Protein AF-A0A399GE97-F1 (afdb_monomer)

Mean predicted aligned error: 4.36 Å

Solvent-accessible surface area (backbone atoms only — not comparable to full-atom values): 5967 Å² total; per-residue (Å²): 60,43,42,49,74,44,80,45,81,49,95,59,79,61,83,56,35,30,64,29,96,84,77,48,43,12,28,33,28,38,37,25,30,41,60,71,61,101,82,47,89,48,45,80,52,30,73,41,85,40,33,19,69,57,65,75,50,47,40,69,56,57,50,52,38,49,52,49,29,39,67,69,45,59,78,80,48,55,36,75,89,71,54,60,79,45,55,61,78,39,59,66,37,66,70,37,49,54,61,68,67,46,84,91,95

Secondary structure (DSSP, 8-state):
-EEEE--EE-SS--TT-EE-TTS-EEE-PEEEEE--STT---EEEEEE--BTTS-TT-HHHHHHHHHHHHHHS-GGGSSTTS---EE-GGG--HHHHHHHH-TT-

Foldseek 3Di:
DEKFWDFDADPDPPDQWQQAPVRGIGWTKIWDWDADDDPGPTDTQDIHTGHRHDQLQPLVRVVVRLVSNLVSDDPVCSDDDNDDYDYPCSPVDPSNVVVVVDPPD

Radius of gyration: 14.65 Å; Cα contacts (8 Å, |Δi|>4): 180; chains: 1; bounding box: 38×27×39 Å

Sequence (105 aa):
MDIDGVLVLAHSEQQDATATWKKTFGHHPSMAFVDHSSGGSGEPVAALLRPANAGSNTAADHITTTQLALSQLAKTYRRGRQTLIRTDSGGGTHEFVDWLAKRGR

Nearest PDB structures (foldseek):
  6p7b-assembly1_D  TM=3.242E-01  e=8.854E-01  Fowlpox virus
  5e6r-assembly1_A  TM=5.137E-01  e=3.577E+00  Homo sapiens
  8gty-assembly1_A  TM=3.441E-01  e=1.670E+00  Zymomonas mobilis subsp. mobilis ZM4 = ATCC 31821
  6q0r-assembly1_C  TM=3.429E-01  e=1.296E+00  Homo sapiens

Structure (mmCIF, N/CA/C/O backbone):
data_AF-A0A399GE97-F1
#
_entry.id   AF-A0A399GE97-F1
#
loop_
_atom_site.group_PDB
_atom_site.id
_atom_site.type_symbol
_atom_site.label_atom_id
_atom_site.label_alt_id
_atom_site.label_comp_id
_atom_site.label_asym_id
_atom_site.label_entity_id
_atom_site.label_seq_id
_atom_site.pdbx_PDB_ins_code
_atom_site.Cartn_x
_atom_site.Cartn_y
_atom_site.Cartn_z
_atom_site.occupancy
_atom_site.B_iso_or_equiv
_atom_site.auth_seq_id
_atom_site.auth_comp_id
_atom_site.auth_asym_id
_atom_site.auth_atom_id
_atom_site.pdbx_PDB_model_num
ATOM 1 N N . MET A 1 1 ? -3.657 7.530 7.343 1.00 92.12 1 MET A N 1
ATOM 2 C CA . MET A 1 1 ? -2.750 6.598 6.661 1.00 92.12 1 MET A CA 1
ATOM 3 C C . MET A 1 1 ? -2.895 6.835 5.182 1.00 92.12 1 MET A C 1
ATOM 5 O O . MET A 1 1 ? -4.009 6.743 4.682 1.00 92.12 1 MET A O 1
ATOM 9 N N . ASP A 1 2 ? -1.791 7.150 4.531 1.00 94.1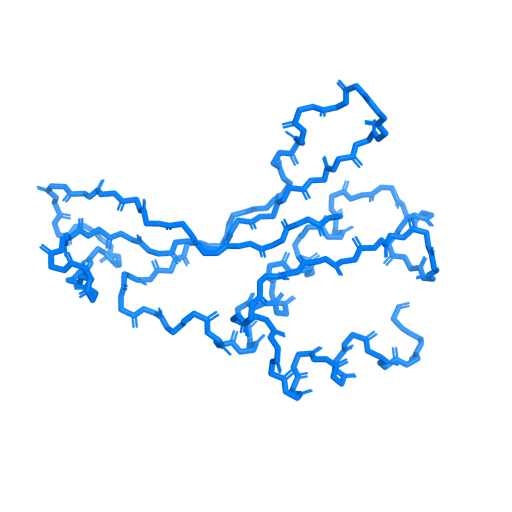2 2 ASP A N 1
ATOM 10 C CA . ASP A 1 2 ? -1.719 7.447 3.109 1.00 94.12 2 ASP A CA 1
ATOM 11 C C . ASP A 1 2 ? -0.987 6.319 2.416 1.00 94.12 2 ASP A C 1
ATOM 13 O O . ASP A 1 2 ? 0.100 5.944 2.855 1.00 94.12 2 ASP A O 1
ATOM 17 N N . ILE A 1 3 ? -1.605 5.761 1.380 1.00 95.75 3 ILE A N 1
ATOM 18 C CA . ILE A 1 3 ? -1.025 4.694 0.574 1.00 95.75 3 ILE A CA 1
ATOM 19 C C . ILE A 1 3 ? -0.886 5.203 -0.852 1.00 95.75 3 ILE A C 1
ATOM 21 O O . ILE A 1 3 ? -1.874 5.623 -1.455 1.00 95.75 3 ILE A O 1
ATOM 25 N N . ASP A 1 4 ? 0.335 5.153 -1.378 1.00 94.44 4 ASP A N 1
ATOM 26 C CA . ASP A 1 4 ? 0.624 5.598 -2.738 1.00 94.44 4 ASP A CA 1
ATOM 27 C C . ASP A 1 4 ? 1.745 4.780 -3.392 1.00 94.44 4 ASP A C 1
ATOM 29 O O . ASP A 1 4 ? 2.619 4.220 -2.722 1.00 94.44 4 ASP A O 1
ATOM 33 N N . GLY A 1 5 ? 1.697 4.689 -4.719 1.00 93.62 5 GLY A N 1
ATOM 34 C CA . GLY A 1 5 ? 2.741 4.087 -5.535 1.00 93.62 5 GLY A CA 1
ATOM 35 C C . GLY A 1 5 ? 3.839 5.100 -5.850 1.00 93.62 5 GLY A C 1
ATOM 36 O O . GLY A 1 5 ? 3.578 6.153 -6.422 1.00 93.62 5 GLY A O 1
ATOM 37 N N . VAL A 1 6 ? 5.092 4.771 -5.539 1.00 92.75 6 VAL A N 1
ATOM 38 C CA . VAL A 1 6 ? 6.240 5.652 -5.807 1.00 92.75 6 VAL A CA 1
ATOM 39 C C . VAL A 1 6 ? 7.181 4.973 -6.790 1.00 92.75 6 VAL A C 1
ATOM 41 O O . VAL A 1 6 ? 7.471 3.792 -6.646 1.00 92.75 6 VAL A O 1
ATOM 44 N N . LEU A 1 7 ? 7.677 5.701 -7.795 1.00 94.19 7 LEU A N 1
ATOM 45 C CA . LEU A 1 7 ? 8.739 5.185 -8.660 1.00 94.19 7 LEU A CA 1
ATOM 46 C C . LEU A 1 7 ? 10.099 5.362 -7.989 1.00 94.19 7 LEU A C 1
ATOM 48 O O . LEU A 1 7 ? 10.485 6.480 -7.651 1.00 94.19 7 LEU A O 1
ATOM 52 N N . VAL A 1 8 ? 10.843 4.266 -7.867 1.00 94.81 8 VAL A N 1
ATOM 53 C CA . VAL A 1 8 ? 12.227 4.260 -7.382 1.00 94.81 8 VAL A CA 1
ATOM 54 C C . VAL A 1 8 ? 13.120 3.843 -8.537 1.00 94.81 8 VAL A C 1
ATOM 56 O O . VAL A 1 8 ? 12.992 2.730 -9.040 1.00 94.81 8 VAL A O 1
ATOM 59 N N . LEU A 1 9 ? 13.991 4.745 -8.991 1.00 95.81 9 LEU A N 1
ATOM 60 C CA . LEU A 1 9 ? 14.870 4.478 -10.127 1.00 95.81 9 LEU A CA 1
ATOM 61 C C . LEU A 1 9 ? 16.002 3.533 -9.728 1.00 95.81 9 LEU A C 1
ATOM 63 O O . LEU A 1 9 ? 16.602 3.689 -8.666 1.00 95.81 9 LEU A O 1
ATOM 67 N N . ALA A 1 10 ? 16.309 2.587 -10.610 1.00 94.25 10 ALA A N 1
ATOM 68 C CA . ALA A 1 10 ? 17.441 1.686 -10.467 1.00 94.25 10 ALA A CA 1
ATOM 69 C C . ALA A 1 10 ? 18.294 1.707 -11.738 1.00 94.25 10 ALA A C 1
ATOM 71 O O . ALA A 1 10 ? 17.802 1.956 -12.838 1.00 94.25 10 ALA A O 1
ATOM 72 N N . HIS A 1 11 ? 19.582 1.411 -11.576 1.00 92.31 11 HIS A N 1
ATOM 73 C CA . HIS A 1 11 ? 20.554 1.317 -12.671 1.00 92.31 11 HIS A CA 1
ATOM 74 C C . HIS A 1 11 ? 21.090 -0.114 -12.853 1.00 92.31 11 HIS A C 1
ATOM 76 O O . HIS A 1 11 ? 22.148 -0.310 -13.440 1.00 92.31 11 HIS A O 1
ATOM 82 N N . SER A 1 12 ? 20.379 -1.108 -12.316 1.00 90.31 12 SER A N 1
ATOM 83 C CA . SER A 1 12 ? 20.722 -2.530 -12.383 1.00 90.31 12 SER A CA 1
ATOM 84 C C . SER A 1 12 ? 19.448 -3.352 -12.548 1.00 90.31 12 SER A C 1
ATOM 86 O O . SER A 1 12 ? 18.433 -3.020 -11.939 1.00 90.31 12 SER A O 1
ATOM 88 N N . GLU A 1 13 ? 19.512 -4.434 -13.321 1.00 85.81 13 GLU A N 1
ATOM 89 C CA . GLU A 1 13 ? 18.408 -5.380 -13.565 1.00 85.81 13 GLU A CA 1
ATOM 90 C C . GLU A 1 13 ? 18.195 -6.361 -12.396 1.00 85.81 13 GLU A C 1
ATOM 92 O O . GLU A 1 13 ? 17.768 -7.499 -12.575 1.00 85.81 13 GLU A O 1
ATOM 97 N N . GLN A 1 14 ? 18.550 -5.954 -11.178 1.00 85.00 14 GLN A N 1
ATOM 98 C CA . GLN A 1 14 ? 18.458 -6.823 -10.015 1.00 85.00 14 GLN A CA 1
ATOM 99 C C . GLN A 1 14 ? 17.009 -6.899 -9.504 1.00 85.00 14 GLN A C 1
ATOM 101 O O . GLN A 1 14 ? 16.301 -5.893 -9.423 1.00 85.00 14 GLN A O 1
ATOM 106 N N . GLN A 1 15 ? 16.586 -8.112 -9.133 1.00 87.62 15 GLN A N 1
ATOM 107 C CA . GLN A 1 15 ? 15.232 -8.412 -8.656 1.00 87.62 15 GLN A CA 1
ATOM 108 C C . GLN A 1 15 ? 14.145 -7.939 -9.646 1.00 87.62 15 GLN A C 1
ATOM 110 O O . GLN A 1 15 ? 14.224 -8.221 -10.835 1.00 87.62 15 GLN A O 1
ATOM 115 N N . ASP A 1 16 ? 13.120 -7.243 -9.152 1.00 86.81 16 ASP A N 1
ATOM 116 C CA . ASP A 1 16 ? 11.929 -6.828 -9.897 1.00 86.81 16 ASP A CA 1
ATOM 117 C C . ASP A 1 16 ? 12.112 -5.498 -10.653 1.00 86.81 16 ASP A C 1
ATOM 119 O O . ASP A 1 16 ? 11.135 -4.829 -11.011 1.00 86.81 16 ASP A O 1
ATOM 123 N N . ALA A 1 17 ? 13.355 -5.058 -10.866 1.00 93.88 17 ALA A N 1
ATOM 124 C CA . ALA A 1 17 ? 13.616 -3.821 -11.585 1.00 93.88 17 ALA A CA 1
ATOM 125 C C . ALA A 1 17 ? 13.198 -3.982 -13.055 1.00 93.88 17 ALA A C 1
ATOM 127 O O . ALA A 1 17 ? 13.685 -4.859 -13.763 1.00 93.88 17 ALA A O 1
ATOM 128 N N . THR A 1 18 ? 12.256 -3.162 -13.518 1.00 95.12 18 THR A N 1
ATOM 129 C CA . THR A 1 18 ? 11.681 -3.263 -14.869 1.00 95.12 18 THR A CA 1
ATOM 130 C C . THR A 1 18 ? 11.470 -1.880 -15.488 1.00 95.12 18 THR A C 1
ATOM 132 O O . THR A 1 18 ? 11.634 -0.844 -14.838 1.00 95.12 18 THR A O 1
ATOM 135 N N . ALA A 1 19 ? 11.132 -1.840 -16.779 1.00 93.62 19 ALA A N 1
ATOM 136 C CA . ALA A 1 19 ? 10.768 -0.597 -17.451 1.00 93.62 19 ALA A CA 1
ATOM 137 C C . ALA A 1 19 ? 9.449 -0.032 -16.892 1.00 93.62 19 ALA A C 1
ATOM 139 O O . ALA A 1 19 ? 8.487 -0.766 -16.663 1.00 93.62 19 ALA A O 1
ATOM 140 N N . THR A 1 20 ? 9.392 1.286 -16.705 1.00 91.25 20 THR A N 1
ATOM 141 C CA . THR A 1 20 ? 8.209 2.007 -16.222 1.00 91.25 20 THR A CA 1
ATOM 142 C C . THR A 1 20 ? 7.428 2.624 -17.382 1.00 91.25 20 THR A C 1
ATOM 144 O O . THR A 1 20 ? 7.973 2.940 -18.444 1.00 91.25 20 THR A O 1
ATOM 147 N N . TRP A 1 21 ? 6.151 2.928 -17.145 1.00 85.06 21 TRP A N 1
ATOM 148 C CA . TRP A 1 21 ? 5.335 3.699 -18.090 1.00 85.06 21 TRP A CA 1
ATOM 149 C C . TRP A 1 21 ? 5.869 5.125 -18.332 1.00 85.06 21 TRP A C 1
ATOM 151 O O . TRP A 1 21 ? 5.624 5.707 -19.389 1.00 85.06 21 TRP A O 1
ATOM 161 N N . LYS A 1 22 ? 6.643 5.682 -17.386 1.00 89.88 22 LYS A N 1
ATOM 162 C CA . LYS A 1 22 ? 7.299 6.995 -17.511 1.00 89.88 22 LYS A CA 1
ATOM 163 C C . LYS A 1 22 ? 8.611 6.942 -18.302 1.00 89.88 22 LYS A C 1
ATOM 165 O O . LYS A 1 22 ? 9.359 7.915 -18.283 1.00 89.88 22 LYS A O 1
ATOM 170 N N . LYS A 1 23 ? 8.891 5.841 -19.011 1.00 92.62 23 LYS A N 1
ATOM 171 C CA . LYS A 1 23 ? 10.127 5.632 -19.789 1.00 92.62 23 LYS A CA 1
ATOM 172 C C . LYS A 1 23 ? 11.391 5.707 -18.924 1.00 92.62 23 LYS A C 1
ATOM 174 O O . LYS A 1 23 ? 12.429 6.193 -19.363 1.00 92.62 23 LYS A O 1
ATOM 179 N N . THR A 1 24 ? 11.289 5.229 -17.690 1.00 94.06 24 THR A N 1
ATOM 180 C CA . THR A 1 24 ? 12.423 5.038 -16.777 1.00 94.06 24 THR A CA 1
ATOM 181 C C . THR A 1 24 ? 12.563 3.556 -16.421 1.00 94.06 24 THR A C 1
ATOM 183 O O . THR A 1 24 ? 11.798 2.730 -16.917 1.00 94.06 24 THR A O 1
ATOM 186 N N . PHE A 1 25 ? 13.537 3.200 -15.584 1.00 95.44 25 PHE A N 1
ATOM 187 C CA . PHE A 1 25 ? 13.773 1.824 -15.143 1.00 95.44 25 PHE A CA 1
ATOM 188 C C . PHE A 1 25 ? 13.909 1.771 -13.618 1.00 95.44 25 PHE A C 1
ATOM 190 O O . PHE A 1 25 ? 14.528 2.659 -13.026 1.00 95.44 25 PHE A O 1
ATOM 197 N N . GLY A 1 26 ? 13.311 0.766 -12.979 1.00 96.38 26 GLY A N 1
ATOM 198 C CA . GLY A 1 26 ? 13.395 0.588 -11.530 1.00 96.38 26 GLY A CA 1
ATOM 199 C C . GLY A 1 26 ? 12.204 -0.154 -10.939 1.00 96.38 26 GLY A C 1
ATOM 200 O O . GLY A 1 26 ? 11.765 -1.157 -11.489 1.00 96.38 26 GLY A O 1
ATOM 201 N N . HIS A 1 27 ? 11.672 0.339 -9.825 1.00 95.38 27 HIS A N 1
ATOM 202 C CA . HIS A 1 27 ? 10.579 -0.288 -9.080 1.00 95.38 27 HIS A CA 1
ATOM 203 C C . HIS A 1 27 ? 9.392 0.659 -8.914 1.00 95.38 27 HIS A C 1
ATOM 205 O O . HIS A 1 27 ? 9.530 1.879 -9.035 1.00 95.38 27 HIS A O 1
ATOM 211 N N . HIS A 1 28 ? 8.232 0.091 -8.585 1.00 94.88 28 HIS A N 1
ATOM 212 C CA . HIS A 1 28 ? 7.017 0.841 -8.265 1.00 94.88 28 HIS A CA 1
ATOM 213 C C . HIS A 1 28 ? 6.444 0.413 -6.899 1.00 94.88 28 HIS A C 1
ATOM 215 O O . HIS A 1 28 ? 5.307 -0.073 -6.827 1.00 94.88 28 HIS A O 1
ATOM 221 N N . PRO A 1 29 ? 7.212 0.523 -5.794 1.00 95.69 29 PRO A N 1
ATOM 222 C CA . PRO A 1 29 ? 6.727 0.138 -4.474 1.00 95.69 29 PRO A CA 1
ATOM 223 C C . PRO A 1 29 ? 5.438 0.868 -4.085 1.00 95.69 29 PRO A C 1
ATOM 225 O O . PRO A 1 29 ? 5.232 2.030 -4.435 1.00 95.69 29 PRO A O 1
ATOM 228 N N . SER A 1 30 ? 4.577 0.172 -3.345 1.00 96.50 30 SER A N 1
ATOM 229 C CA . SER A 1 30 ? 3.433 0.776 -2.659 1.00 96.50 30 SER A CA 1
ATOM 230 C C . SER A 1 30 ? 3.863 1.125 -1.237 1.00 96.50 30 SER A C 1
ATOM 232 O O . SER A 1 30 ? 4.239 0.246 -0.459 1.00 96.50 30 SER A O 1
ATOM 234 N N . MET A 1 31 ? 3.862 2.414 -0.922 1.00 96.81 31 MET A N 1
ATOM 235 C CA . MET A 1 31 ? 4.316 2.960 0.352 1.00 96.81 31 MET A CA 1
ATOM 236 C C . MET A 1 31 ? 3.115 3.322 1.216 1.00 96.81 31 MET A C 1
ATOM 238 O O . MET A 1 31 ? 2.135 3.849 0.698 1.00 96.81 31 MET A O 1
ATOM 242 N N . ALA A 1 32 ? 3.209 3.082 2.524 1.00 96.88 32 ALA A N 1
ATOM 243 C CA . ALA A 1 32 ? 2.221 3.530 3.495 1.00 96.88 32 ALA A CA 1
ATOM 244 C C . ALA A 1 32 ? 2.849 4.451 4.538 1.00 96.88 32 ALA A C 1
ATOM 246 O O . ALA A 1 32 ? 3.807 4.072 5.217 1.00 96.88 32 ALA A O 1
ATOM 247 N N . PHE A 1 33 ? 2.243 5.620 4.713 1.00 94.19 33 PHE A N 1
ATOM 248 C CA . PHE A 1 33 ? 2.633 6.607 5.709 1.00 94.19 33 PHE A CA 1
ATOM 249 C C . PHE A 1 33 ? 1.497 6.843 6.698 1.00 94.19 33 PHE A C 1
ATOM 251 O O . PHE A 1 33 ? 0.320 6.881 6.330 1.00 94.19 33 PHE A O 1
ATOM 258 N N . VAL A 1 34 ? 1.825 7.006 7.971 1.00 92.31 34 VAL A N 1
ATOM 259 C CA . VAL A 1 34 ? 0.870 7.371 9.017 1.00 92.31 34 VAL A CA 1
ATOM 260 C C . VAL A 1 34 ? 1.234 8.748 9.523 1.00 92.31 34 VAL A C 1
ATOM 262 O O . VAL A 1 34 ? 2.346 8.980 9.978 1.00 92.31 34 VAL A O 1
ATOM 265 N N . ASP A 1 35 ? 0.283 9.666 9.437 1.00 86.50 35 ASP A N 1
ATOM 266 C CA . ASP A 1 35 ? 0.423 10.975 10.048 1.00 86.50 35 ASP A CA 1
ATOM 267 C C . ASP A 1 35 ? -0.242 10.985 11.429 1.00 86.50 35 ASP A C 1
ATOM 269 O O . ASP A 1 35 ? -1.388 10.548 11.596 1.00 86.50 35 ASP A O 1
ATOM 273 N N . HIS A 1 36 ? 0.493 11.486 12.415 1.00 71.00 36 HIS A N 1
ATOM 274 C CA . HIS A 1 36 ? 0.042 11.677 13.782 1.00 71.00 36 HIS A CA 1
ATOM 275 C C . HIS A 1 36 ? -0.177 13.176 14.025 1.00 71.00 36 HIS A C 1
ATOM 277 O O . HIS A 1 36 ? 0.618 13.831 14.694 1.00 71.00 36 HIS A O 1
ATOM 283 N N . SER A 1 37 ? -1.313 13.701 13.548 1.00 67.75 37 SER A N 1
ATOM 284 C CA . SER A 1 37 ? -1.813 15.067 13.806 1.00 67.75 37 SER A CA 1
ATOM 285 C C . SER A 1 37 ? -0.971 16.220 13.224 1.00 67.75 37 SER A C 1
ATOM 287 O O . SER A 1 37 ? 0.007 16.008 12.525 1.00 67.75 37 SER A O 1
ATOM 289 N N . SER A 1 38 ? -1.377 17.467 13.500 1.00 66.62 38 SER A N 1
ATOM 290 C CA . SER A 1 38 ? -1.022 18.708 12.783 1.00 66.62 38 SER A CA 1
ATOM 291 C C . SER A 1 38 ? 0.463 19.1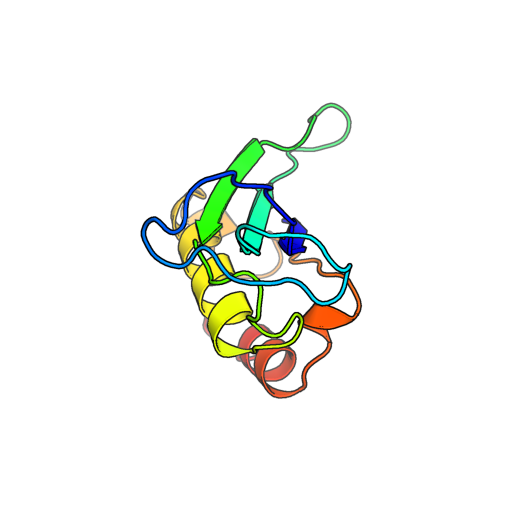02 12.718 1.00 66.62 38 SER A C 1
ATOM 293 O O . SER A 1 38 ? 0.772 20.163 12.183 1.00 66.62 38 SER A O 1
ATOM 295 N N . GLY A 1 39 ? 1.373 18.304 13.276 1.00 67.69 39 GLY A N 1
ATOM 296 C CA . GLY A 1 39 ? 2.820 18.529 13.226 1.00 67.69 39 GLY A CA 1
ATOM 297 C C . GLY A 1 39 ? 3.629 17.323 12.745 1.00 67.69 39 GLY A C 1
ATOM 298 O O . GLY A 1 39 ? 4.855 17.393 12.754 1.00 67.69 39 GLY A O 1
ATOM 299 N N . GLY A 1 40 ? 2.979 16.219 12.365 1.00 63.03 40 GLY A N 1
ATOM 300 C CA . GLY A 1 40 ? 3.661 15.048 11.835 1.00 63.03 40 GLY A CA 1
ATOM 301 C C . GLY A 1 40 ? 4.084 15.252 10.381 1.00 63.03 40 GLY A C 1
ATOM 302 O O . GLY A 1 40 ? 3.357 15.811 9.565 1.00 63.03 40 GLY A O 1
ATOM 303 N N . SER A 1 41 ? 5.285 14.791 10.039 1.00 68.94 41 SER A N 1
ATOM 304 C CA . SER A 1 41 ? 5.798 14.764 8.661 1.00 68.94 41 SER A CA 1
ATOM 305 C C . SER A 1 41 ? 5.441 13.467 7.916 1.00 68.94 41 SER A C 1
ATOM 307 O O . SER A 1 41 ? 6.005 13.200 6.858 1.00 68.94 41 SER A O 1
ATOM 309 N N . GLY A 1 42 ? 4.532 12.658 8.477 1.00 83.81 42 GLY A N 1
ATOM 310 C CA . GLY A 1 42 ? 4.249 11.288 8.046 1.00 83.81 42 GLY A CA 1
ATOM 311 C C . GLY A 1 42 ? 5.362 10.305 8.435 1.00 83.81 42 GLY A C 1
ATOM 312 O O . GLY A 1 42 ? 6.519 10.467 8.055 1.00 83.81 42 GLY A O 1
ATOM 313 N N . GLU A 1 43 ? 5.020 9.259 9.182 1.00 91.25 43 GLU A N 1
ATOM 314 C CA . GLU A 1 43 ? 5.916 8.145 9.505 1.00 91.25 43 GLU A CA 1
ATOM 315 C C . GLU A 1 43 ? 5.723 7.007 8.488 1.00 91.25 43 GLU A C 1
ATOM 317 O O . GLU A 1 43 ? 4.589 6.550 8.308 1.00 91.25 43 GLU A O 1
ATOM 322 N N . PRO A 1 44 ? 6.779 6.525 7.805 1.00 93.44 44 PRO A N 1
ATOM 323 C CA . PRO A 1 44 ? 6.674 5.353 6.944 1.00 93.44 44 PRO A CA 1
ATOM 324 C C . PRO A 1 44 ? 6.464 4.095 7.792 1.00 93.44 44 PRO A C 1
ATOM 326 O O . PRO A 1 44 ? 7.310 3.739 8.607 1.00 93.44 44 PRO A O 1
ATOM 329 N N . VAL A 1 45 ? 5.357 3.389 7.566 1.00 95.62 45 VAL A N 1
ATOM 330 C CA . VAL A 1 45 ? 4.993 2.183 8.334 1.00 95.62 45 VAL A CA 1
ATOM 331 C C . VAL A 1 45 ? 4.955 0.912 7.486 1.00 95.62 45 VAL A C 1
ATOM 333 O O . V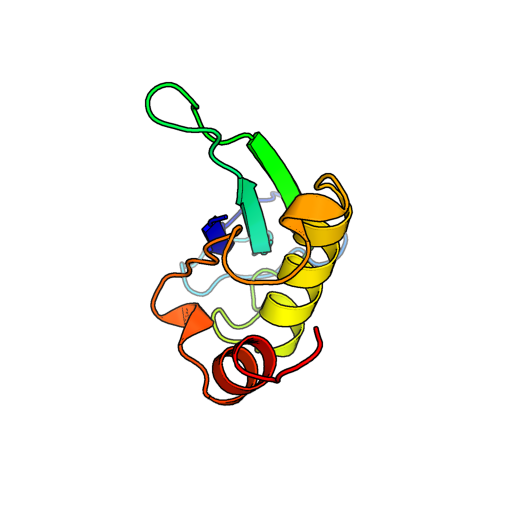AL A 1 45 ? 4.983 -0.190 8.025 1.00 95.62 45 VAL A O 1
ATOM 336 N N . ALA A 1 46 ? 4.896 1.018 6.158 1.00 97.38 46 ALA A N 1
ATOM 337 C CA . ALA A 1 46 ? 5.041 -0.139 5.279 1.00 97.38 46 ALA A CA 1
ATOM 338 C C . ALA A 1 46 ? 5.582 0.258 3.904 1.00 97.38 46 ALA A C 1
ATOM 340 O O . ALA A 1 46 ? 5.322 1.354 3.409 1.00 97.38 46 ALA A O 1
ATOM 341 N N . ALA A 1 47 ? 6.294 -0.678 3.281 1.00 95.81 47 ALA A N 1
ATOM 342 C CA . ALA A 1 47 ? 6.730 -0.602 1.896 1.00 95.81 47 ALA A CA 1
ATOM 343 C C . ALA A 1 47 ? 6.592 -1.992 1.268 1.00 95.81 47 ALA A C 1
ATOM 345 O O . ALA A 1 47 ? 7.287 -2.929 1.664 1.00 95.81 47 ALA A O 1
ATOM 346 N N . LEU A 1 48 ? 5.685 -2.134 0.306 1.00 96.62 48 LEU A N 1
ATOM 347 C CA . LEU A 1 48 ? 5.565 -3.338 -0.507 1.00 96.62 48 LEU A CA 1
ATOM 348 C C . LEU A 1 48 ? 6.394 -3.140 -1.774 1.00 96.62 48 LEU A C 1
ATOM 350 O O . LEU A 1 48 ? 6.041 -2.312 -2.616 1.00 96.62 48 LEU A O 1
ATOM 354 N N . LEU A 1 49 ? 7.499 -3.880 -1.904 1.00 95.06 49 LEU A N 1
ATOM 355 C CA . LEU A 1 49 ? 8.302 -3.874 -3.125 1.00 95.06 49 LEU A CA 1
ATOM 356 C C . LEU A 1 49 ? 7.500 -4.508 -4.264 1.00 95.06 49 LEU A C 1
ATOM 358 O O . LEU A 1 49 ? 6.916 -5.576 -4.098 1.00 95.06 49 LEU A O 1
ATOM 362 N N . ARG A 1 50 ? 7.470 -3.832 -5.413 1.00 95.81 50 ARG A N 1
ATOM 363 C CA . ARG A 1 50 ? 6.761 -4.280 -6.613 1.00 95.81 50 ARG A CA 1
ATOM 364 C C . ARG A 1 50 ? 7.570 -3.942 -7.859 1.00 95.81 50 ARG A C 1
ATOM 366 O O . ARG A 1 50 ? 8.284 -2.926 -7.850 1.00 95.81 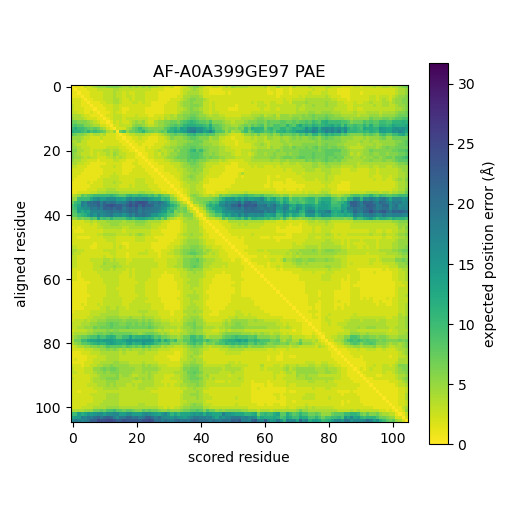50 ARG A O 1
ATOM 373 N N . PRO A 1 51 ? 7.431 -4.722 -8.942 1.00 95.12 51 PRO A N 1
ATOM 374 C CA . PRO A 1 51 ? 8.057 -4.372 -10.203 1.00 95.12 51 PRO A CA 1
ATOM 375 C C . PRO A 1 51 ? 7.546 -3.029 -10.726 1.00 95.12 51 PRO A C 1
ATOM 377 O O . PRO A 1 51 ? 6.414 -2.629 -10.461 1.00 95.12 51 PRO A O 1
ATOM 380 N N . ALA A 1 52 ? 8.377 -2.314 -11.483 1.00 93.31 52 ALA A N 1
ATOM 381 C CA . ALA A 1 52 ? 8.020 -1.026 -12.086 1.00 93.31 52 ALA A CA 1
ATOM 382 C C . ALA A 1 52 ? 6.803 -1.070 -13.020 1.00 93.31 52 ALA A C 1
ATOM 384 O O . ALA A 1 52 ? 6.124 -0.055 -13.190 1.00 93.31 52 ALA A O 1
ATOM 385 N N . ASN A 1 53 ? 6.532 -2.224 -13.628 1.00 92.81 53 ASN A N 1
ATOM 386 C CA . ASN A 1 53 ? 5.357 -2.450 -14.465 1.00 92.81 53 ASN A CA 1
ATOM 387 C C . ASN A 1 53 ? 4.106 -2.882 -13.670 1.00 92.81 53 ASN A C 1
ATOM 389 O O . ASN A 1 53 ? 3.076 -3.165 -14.284 1.00 92.81 53 ASN A O 1
ATOM 393 N N . ALA A 1 54 ? 4.167 -2.926 -12.331 1.00 94.31 54 ALA A N 1
ATOM 394 C CA . ALA A 1 54 ? 3.005 -3.201 -11.493 1.00 94.31 54 ALA A CA 1
ATOM 395 C C . ALA A 1 54 ? 1.933 -2.119 -11.670 1.00 94.31 54 ALA A C 1
ATOM 397 O O . ALA A 1 54 ? 2.223 -0.916 -11.649 1.00 94.31 54 ALA A O 1
ATOM 398 N N . GLY A 1 55 ? 0.680 -2.560 -11.795 1.00 92.75 55 GLY A N 1
ATOM 399 C CA . GLY A 1 55 ? -0.473 -1.677 -11.919 1.00 92.75 55 GLY A CA 1
ATOM 400 C C . GLY A 1 55 ? -0.633 -0.761 -10.704 1.00 92.75 55 GLY A C 1
ATOM 401 O O . GLY A 1 55 ? -0.506 -1.182 -9.551 1.00 92.75 55 GLY A O 1
ATOM 402 N N . SER A 1 56 ? -0.960 0.508 -10.949 1.00 92.38 56 SER A N 1
ATOM 403 C CA . SER A 1 56 ? -1.264 1.466 -9.875 1.00 92.38 56 SER A CA 1
ATOM 404 C C . SER A 1 56 ? -2.543 1.111 -9.109 1.00 92.38 56 SER A C 1
ATOM 406 O O . SER A 1 56 ? -2.728 1.551 -7.977 1.00 92.38 56 SER A O 1
ATOM 408 N N . ASN A 1 57 ? -3.419 0.307 -9.715 1.00 95.12 57 ASN A N 1
ATOM 409 C CA . ASN A 1 57 ? -4.745 -0.031 -9.210 1.00 95.12 57 ASN A CA 1
ATOM 410 C C . ASN A 1 57 ? -4.917 -1.504 -8.812 1.00 95.12 57 ASN A C 1
ATOM 412 O O . ASN A 1 57 ? -6.040 -1.948 -8.578 1.00 95.12 57 ASN A O 1
ATOM 416 N N . THR A 1 58 ? -3.829 -2.270 -8.719 1.00 96.50 58 THR A N 1
ATOM 417 C CA . THR A 1 58 ? -3.876 -3.670 -8.285 1.00 96.50 58 THR A CA 1
ATOM 418 C C . THR A 1 58 ? -4.431 -3.759 -6.862 1.00 96.50 58 THR A C 1
ATOM 420 O O . THR A 1 58 ? -3.744 -3.425 -5.897 1.00 96.50 58 THR A O 1
ATOM 423 N N . ALA A 1 59 ? -5.676 -4.217 -6.710 1.00 97.12 59 ALA A N 1
ATOM 424 C CA . ALA A 1 59 ? -6.357 -4.234 -5.416 1.00 97.12 59 ALA A CA 1
ATOM 425 C C . ALA A 1 59 ? -5.617 -5.085 -4.373 1.00 97.12 59 ALA A C 1
ATOM 427 O O . ALA A 1 59 ? -5.499 -4.671 -3.223 1.00 97.12 59 ALA A O 1
ATOM 428 N N . ALA A 1 60 ? -5.057 -6.227 -4.785 1.00 97.75 60 ALA A N 1
ATOM 429 C CA . ALA A 1 60 ? -4.261 -7.089 -3.915 1.00 97.75 60 ALA A CA 1
ATOM 430 C C . ALA A 1 60 ? -3.075 -6.345 -3.274 1.00 97.75 60 ALA A C 1
ATOM 432 O O . ALA A 1 60 ? -2.854 -6.485 -2.074 1.00 97.75 60 ALA A O 1
ATOM 433 N N . ASP A 1 61 ? -2.380 -5.487 -4.027 1.00 97.00 61 ASP A N 1
ATOM 434 C CA . ASP A 1 61 ? -1.259 -4.701 -3.500 1.00 97.00 61 ASP A CA 1
ATOM 435 C C . ASP A 1 61 ? -1.737 -3.687 -2.456 1.00 97.00 61 ASP A C 1
ATOM 437 O O . ASP A 1 61 ? -1.170 -3.602 -1.369 1.00 97.00 61 ASP A O 1
ATOM 441 N N . HIS A 1 62 ? -2.820 -2.956 -2.748 1.00 97.38 62 HIS A N 1
ATOM 442 C CA . HIS A 1 62 ? -3.425 -2.002 -1.807 1.00 97.38 62 HIS A CA 1
ATOM 443 C C . HIS A 1 62 ? -3.882 -2.692 -0.514 1.00 97.38 62 HIS A C 1
ATOM 445 O O . HIS A 1 62 ? -3.638 -2.193 0.589 1.00 97.38 62 HIS A O 1
ATOM 451 N N . ILE A 1 63 ? -4.491 -3.873 -0.637 1.00 97.06 63 ILE A N 1
ATOM 452 C CA . ILE A 1 63 ? -4.906 -4.734 0.477 1.00 97.06 63 ILE A CA 1
ATOM 453 C C . ILE A 1 63 ? -3.699 -5.144 1.326 1.00 97.06 63 ILE A C 1
ATOM 455 O O . ILE A 1 63 ? -3.716 -4.956 2.547 1.00 97.06 63 ILE A O 1
ATOM 459 N N . THR A 1 64 ? -2.652 -5.677 0.696 1.00 98.06 64 THR A N 1
ATOM 460 C CA . THR A 1 64 ? -1.441 -6.141 1.377 1.00 98.06 64 THR A CA 1
ATOM 461 C C . THR A 1 64 ? -0.724 -4.988 2.071 1.00 98.06 64 THR A C 1
ATOM 463 O O . THR A 1 64 ? -0.436 -5.087 3.266 1.00 98.06 64 THR A O 1
ATOM 466 N N . THR A 1 65 ? -0.506 -3.866 1.382 1.00 98.00 65 THR A N 1
ATOM 467 C CA . THR A 1 65 ? 0.103 -2.667 1.970 1.00 98.00 65 THR A CA 1
ATOM 468 C C . THR A 1 65 ? -0.707 -2.166 3.166 1.00 98.00 65 THR A C 1
ATOM 470 O O . THR A 1 65 ? -0.137 -1.891 4.222 1.00 98.00 65 THR A O 1
ATOM 473 N N . THR A 1 66 ? -2.041 -2.133 3.061 1.00 96.38 66 THR A N 1
ATOM 474 C CA . THR A 1 66 ? -2.914 -1.736 4.177 1.00 96.38 66 THR A CA 1
ATOM 475 C C . THR A 1 66 ? -2.777 -2.676 5.377 1.00 96.38 66 THR A C 1
ATOM 477 O O . THR A 1 66 ? -2.700 -2.219 6.517 1.00 96.38 66 THR A O 1
ATOM 480 N N . GLN A 1 67 ? -2.737 -3.995 5.160 1.00 96.19 67 GLN A N 1
ATOM 481 C CA . GLN A 1 67 ? -2.564 -4.970 6.245 1.00 96.19 67 GLN A CA 1
ATOM 482 C C . GLN A 1 67 ? -1.224 -4.795 6.959 1.00 96.19 67 GLN A C 1
ATOM 484 O O . GLN A 1 67 ? -1.190 -4.771 8.192 1.00 96.19 67 GLN A O 1
ATOM 489 N N . LEU A 1 68 ? -0.140 -4.643 6.19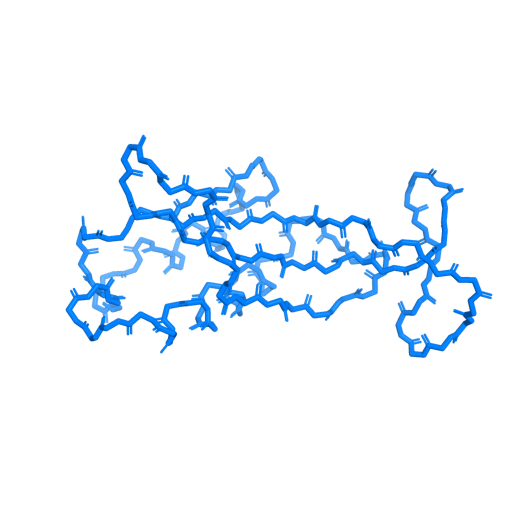3 1.00 97.69 68 LEU A N 1
ATOM 490 C CA . LEU A 1 68 ? 1.197 -4.406 6.732 1.00 97.69 68 LEU A CA 1
ATOM 491 C C . LEU A 1 68 ? 1.225 -3.114 7.551 1.00 97.69 68 LEU A C 1
ATOM 493 O O . LEU A 1 68 ? 1.653 -3.130 8.704 1.00 97.69 68 LEU A O 1
ATOM 497 N N . ALA A 1 69 ? 0.674 -2.030 7.014 1.00 96.44 69 ALA A N 1
ATOM 498 C CA . ALA A 1 69 ? 0.646 -0.735 7.675 1.00 96.44 69 ALA A CA 1
ATOM 499 C C . ALA A 1 69 ? -0.192 -0.749 8.968 1.00 96.44 69 ALA A C 1
ATOM 501 O O . ALA A 1 69 ? 0.264 -0.287 10.013 1.00 96.44 69 ALA A O 1
ATOM 502 N N . LEU A 1 70 ? -1.392 -1.348 8.953 1.00 94.62 70 LEU A N 1
ATOM 503 C CA . LEU A 1 70 ? -2.219 -1.492 10.160 1.00 94.62 70 LEU A CA 1
ATOM 504 C C . LEU A 1 70 ? -1.538 -2.367 11.222 1.00 94.62 70 LEU A C 1
ATOM 506 O O . LEU A 1 70 ? -1.739 -2.145 12.415 1.00 94.62 70 LEU A O 1
ATOM 510 N N . SER A 1 71 ? -0.721 -3.348 10.822 1.00 95.25 71 SER A N 1
ATOM 511 C CA . SER A 1 71 ? -0.006 -4.211 11.770 1.00 95.25 71 SER A CA 1
ATOM 512 C C . SER A 1 71 ? 1.022 -3.456 12.620 1.00 95.25 71 SER A C 1
ATOM 514 O O . SER A 1 71 ? 1.271 -3.872 13.754 1.00 95.25 71 SER A O 1
ATOM 516 N N . GLN A 1 72 ? 1.533 -2.323 12.123 1.00 94.69 72 GLN A N 1
ATOM 517 C CA . GLN A 1 72 ? 2.466 -1.461 12.854 1.00 94.69 72 GLN A CA 1
ATOM 518 C C . GLN A 1 72 ? 1.779 -0.594 13.916 1.00 94.69 72 GLN A C 1
ATOM 520 O O . GLN A 1 72 ? 2.407 -0.184 14.886 1.00 94.69 72 GLN A O 1
ATOM 525 N N . LEU A 1 73 ? 0.473 -0.338 13.789 1.00 91.56 73 LEU A N 1
ATOM 526 C CA . LEU A 1 73 ? -0.251 0.519 14.729 1.00 91.56 73 LEU A CA 1
ATOM 527 C C . LEU A 1 73 ? -0.549 -0.195 16.054 1.00 91.56 73 LEU A C 1
ATOM 529 O O . LEU A 1 73 ? -0.669 -1.423 16.112 1.00 91.56 73 LEU A O 1
ATOM 533 N N . ALA A 1 74 ? -0.774 0.567 17.127 1.00 91.00 74 ALA A N 1
ATOM 534 C CA . ALA A 1 74 ? -1.338 0.016 18.360 1.00 91.00 74 ALA A CA 1
ATOM 535 C C . ALA A 1 74 ? -2.717 -0.619 18.093 1.00 91.00 74 ALA A C 1
ATOM 537 O O . ALA A 1 74 ? -3.486 -0.134 17.261 1.00 91.00 74 AL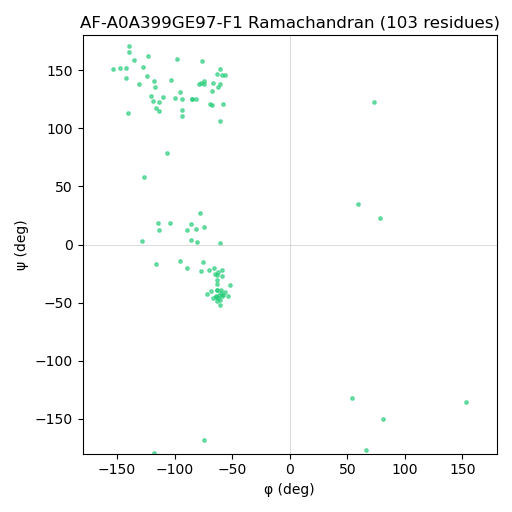A A O 1
ATOM 538 N N . LYS A 1 75 ? -3.056 -1.703 18.811 1.00 90.62 75 LYS A N 1
ATOM 539 C CA . LYS A 1 75 ? -4.277 -2.507 18.572 1.00 90.62 75 LYS A CA 1
ATOM 540 C C . LYS A 1 75 ? -5.565 -1.674 18.520 1.00 90.62 75 LYS A C 1
ATOM 542 O O . LYS A 1 75 ? -6.449 -1.991 17.731 1.00 90.62 75 LYS A O 1
ATOM 547 N N . THR A 1 76 ? -5.649 -0.616 19.322 1.00 90.44 76 THR A N 1
ATOM 548 C CA . THR A 1 76 ? -6.789 0.312 19.390 1.00 90.44 76 THR A CA 1
ATOM 549 C C . THR A 1 76 ? -7.032 1.086 18.092 1.00 90.44 76 THR A C 1
ATOM 551 O O . THR A 1 76 ? -8.171 1.450 17.822 1.00 90.44 76 THR A O 1
ATOM 554 N N . TYR A 1 77 ? -5.999 1.301 17.273 1.00 89.69 77 TYR A N 1
ATOM 555 C CA . TYR A 1 77 ? -6.092 2.033 16.005 1.00 89.69 77 TYR A C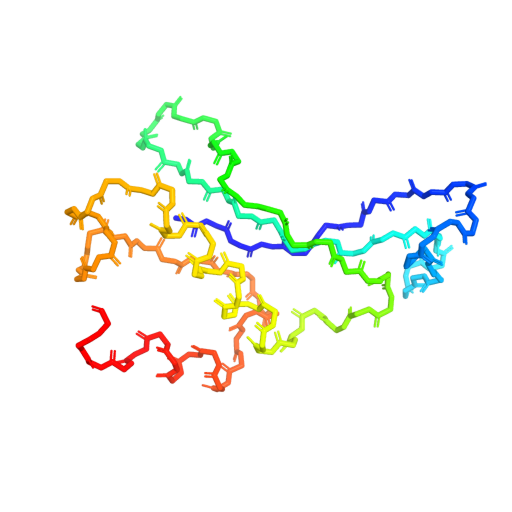A 1
ATOM 556 C C . TYR A 1 77 ? -6.287 1.122 14.788 1.00 89.69 77 TYR A C 1
ATOM 558 O O . TYR A 1 77 ? -6.648 1.594 13.713 1.00 89.69 77 TYR A O 1
ATOM 566 N N . ARG A 1 78 ? -6.076 -0.194 14.925 1.00 88.62 78 ARG A N 1
ATOM 567 C CA . ARG A 1 78 ? -6.137 -1.137 13.791 1.00 88.62 78 ARG A CA 1
ATOM 568 C C . ARG A 1 78 ? -7.544 -1.353 13.237 1.00 88.62 78 ARG A C 1
ATOM 570 O O . ARG A 1 78 ? -7.685 -1.835 12.119 1.00 88.62 78 ARG A O 1
ATOM 577 N N . ARG A 1 79 ? -8.572 -1.074 14.043 1.00 83.50 79 ARG A N 1
ATOM 578 C CA . ARG A 1 79 ? -9.974 -1.407 13.765 1.00 83.50 79 ARG A CA 1
ATOM 579 C C . ARG A 1 79 ? -10.884 -0.222 14.081 1.00 83.50 79 ARG A C 1
ATOM 581 O O . ARG A 1 79 ? -10.550 0.644 14.886 1.00 83.50 79 ARG A O 1
ATOM 588 N N . GLY A 1 80 ? -12.073 -0.218 13.484 1.00 81.88 80 GLY A N 1
ATOM 589 C CA . GLY A 1 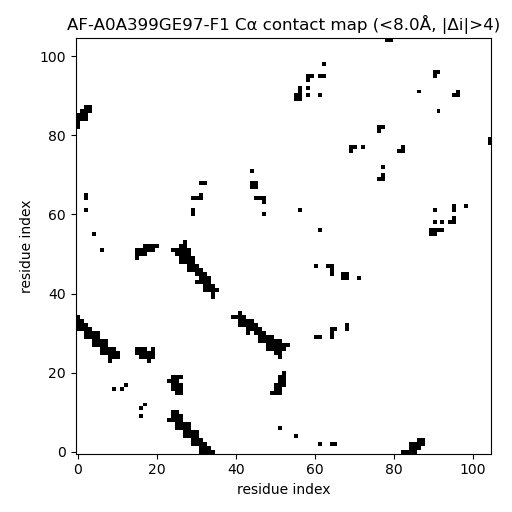80 ? -13.084 0.815 13.713 1.00 81.88 80 GLY A CA 1
ATOM 590 C C . GLY A 1 80 ? -12.836 2.094 12.909 1.00 81.88 80 GLY A C 1
ATOM 591 O O . GLY A 1 80 ? -12.311 2.049 11.803 1.00 81.88 80 GLY A O 1
ATOM 592 N N . ARG A 1 81 ? -13.266 3.242 13.446 1.00 82.62 81 ARG A N 1
ATOM 593 C CA . ARG A 1 81 ? -13.270 4.544 12.744 1.00 82.62 81 ARG A CA 1
ATOM 594 C C . ARG A 1 81 ? -12.141 5.486 13.187 1.00 82.62 81 ARG A C 1
ATOM 596 O O . ARG A 1 81 ? -12.247 6.689 12.992 1.00 82.62 81 ARG A O 1
ATOM 603 N N . GLN A 1 82 ? -11.101 4.940 13.820 1.00 87.69 82 GLN A N 1
ATOM 604 C CA . GLN A 1 82 ? -9.979 5.709 14.382 1.00 87.69 82 GLN A CA 1
ATOM 605 C C . GLN A 1 82 ? -8.839 5.924 13.376 1.00 87.69 82 GLN A C 1
ATOM 607 O O . GLN A 1 82 ? -8.051 6.849 13.534 1.00 87.69 82 GLN A O 1
ATOM 612 N N . THR A 1 83 ? -8.769 5.098 12.329 1.00 89.94 83 THR A N 1
ATOM 613 C CA . THR A 1 83 ? -7.769 5.217 11.263 1.00 89.94 83 THR A CA 1
ATOM 614 C C . THR A 1 83 ? -8.464 5.516 9.946 1.00 89.94 83 THR A C 1
ATOM 616 O O . THR A 1 83 ? -9.245 4.704 9.451 1.00 89.94 83 THR A O 1
ATOM 619 N N . LEU A 1 84 ? -8.164 6.677 9.365 1.00 92.00 84 LEU A N 1
ATOM 620 C CA . LEU A 1 84 ? -8.542 7.005 7.994 1.00 92.00 84 LEU A CA 1
ATOM 621 C C . LEU A 1 84 ? -7.483 6.452 7.036 1.00 92.00 84 LEU A C 1
ATOM 623 O O . LEU A 1 84 ? -6.299 6.766 7.183 1.00 92.00 84 LEU A O 1
ATOM 627 N N . ILE A 1 85 ? -7.913 5.657 6.060 1.0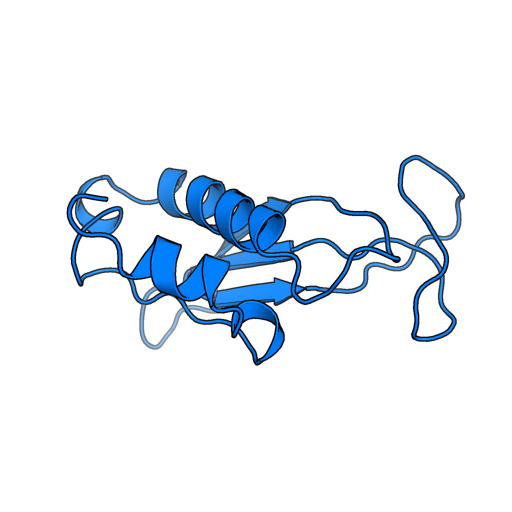0 93.38 85 ILE A N 1
ATOM 628 C CA . ILE A 1 85 ? -7.078 5.187 4.950 1.00 93.38 85 ILE A CA 1
ATOM 629 C C . ILE A 1 85 ? -7.395 6.064 3.741 1.00 93.38 85 ILE A C 1
ATOM 631 O O . ILE A 1 85 ? -8.564 6.227 3.390 1.00 93.38 85 ILE A O 1
ATOM 635 N N . ARG A 1 86 ? -6.364 6.656 3.141 1.00 94.44 86 ARG A N 1
ATOM 636 C CA . ARG A 1 86 ? -6.455 7.489 1.943 1.00 94.44 86 ARG A CA 1
ATOM 637 C C . ARG A 1 86 ? -5.543 6.926 0.862 1.00 94.44 86 ARG A C 1
ATOM 639 O O . ARG A 1 86 ? -4.455 6.433 1.154 1.00 94.44 86 ARG A O 1
ATOM 646 N N . THR A 1 87 ? -5.997 7.058 -0.372 1.00 95.00 87 THR A N 1
ATOM 647 C CA . THR A 1 87 ? -5.254 6.758 -1.595 1.00 95.00 87 THR A CA 1
ATOM 648 C C . THR A 1 87 ? -5.562 7.845 -2.613 1.00 95.00 87 THR A C 1
ATOM 650 O O . THR A 1 87 ? -6.541 8.584 -2.468 1.00 95.00 87 THR A O 1
ATOM 653 N N . ASP A 1 88 ? -4.770 7.914 -3.674 1.00 92.44 88 ASP A N 1
ATOM 654 C CA . ASP A 1 88 ? -5.185 8.603 -4.887 1.00 92.44 88 ASP A CA 1
ATOM 655 C C . ASP A 1 88 ? -6.232 7.766 -5.663 1.00 92.44 88 ASP A C 1
ATOM 657 O O . ASP A 1 88 ? -6.776 6.770 -5.164 1.00 92.44 88 ASP A O 1
ATOM 661 N N . SER A 1 89 ? -6.516 8.159 -6.908 1.00 91.88 89 SER A N 1
ATOM 662 C CA . SER A 1 89 ? -7.436 7.427 -7.787 1.00 91.88 89 SER A CA 1
ATOM 663 C C . SER A 1 89 ? -7.031 5.969 -8.059 1.00 91.88 89 SER A C 1
ATOM 665 O O . SER A 1 89 ? -7.901 5.158 -8.371 1.00 91.88 89 SER A O 1
ATOM 667 N N . GLY A 1 90 ? -5.752 5.604 -7.902 1.00 90.69 90 GLY A N 1
ATOM 668 C CA . GLY A 1 90 ? -5.272 4.232 -8.060 1.00 90.69 90 GLY A CA 1
ATOM 669 C C . GLY A 1 90 ? -5.889 3.269 -7.043 1.00 90.69 90 GLY A C 1
ATOM 670 O O . GLY A 1 90 ? -6.211 2.139 -7.394 1.00 90.69 90 GLY A O 1
ATOM 671 N N . GLY A 1 91 ? -6.158 3.722 -5.816 1.00 93.94 91 GLY A N 1
ATOM 672 C CA . GLY A 1 91 ? -6.897 2.933 -4.821 1.00 93.94 91 GLY A CA 1
ATOM 673 C C . GLY A 1 91 ? -8.422 2.954 -5.006 1.00 93.94 91 GLY A C 1
ATOM 674 O O . GLY A 1 91 ? -9.151 2.355 -4.229 1.00 93.94 91 GLY A O 1
ATOM 675 N N . GLY A 1 92 ? -8.957 3.610 -6.036 1.00 94.81 92 GLY A N 1
ATOM 676 C CA . GLY A 1 92 ? -10.403 3.722 -6.260 1.00 94.81 92 GLY A CA 1
ATOM 677 C C . GLY A 1 92 ? -11.094 2.455 -6.784 1.00 94.81 92 GLY A C 1
ATOM 678 O O . GLY A 1 92 ? -12.205 2.551 -7.303 1.00 94.81 92 GLY A O 1
ATOM 679 N N . THR A 1 93 ? -10.461 1.280 -6.725 1.00 96.88 93 THR A N 1
ATOM 680 C CA . THR A 1 93 ? -11.052 0.046 -7.261 1.00 96.88 93 THR A CA 1
ATOM 681 C C . THR A 1 93 ? -12.156 -0.490 -6.358 1.00 96.88 93 THR A C 1
ATOM 683 O O . THR A 1 93 ? -12.033 -0.486 -5.133 1.00 96.88 93 THR A O 1
ATOM 686 N N . HIS A 1 94 ? -13.229 -1.005 -6.968 1.00 97.06 94 HIS A N 1
ATOM 687 C CA . HIS A 1 94 ? -14.338 -1.614 -6.226 1.00 97.06 94 HIS A CA 1
ATOM 688 C C . HIS A 1 94 ? -13.854 -2.703 -5.269 1.00 97.06 94 HIS A C 1
ATOM 690 O O . HIS A 1 94 ? -14.233 -2.698 -4.107 1.00 97.06 94 HIS A O 1
ATOM 696 N N . GLU A 1 95 ? -12.944 -3.571 -5.715 1.00 97.81 95 GLU A N 1
ATOM 697 C CA . GLU A 1 95 ? -12.407 -4.648 -4.882 1.00 97.81 95 GLU A CA 1
ATOM 698 C C . GLU A 1 95 ? -11.724 -4.128 -3.605 1.00 97.81 95 GLU A C 1
ATOM 700 O O . GLU A 1 95 ? -11.974 -4.650 -2.516 1.00 97.81 95 GLU A O 1
ATOM 705 N N . PHE A 1 96 ? -10.902 -3.076 -3.700 1.00 96.81 96 PHE A N 1
ATOM 706 C CA . PHE A 1 96 ? -10.247 -2.507 -2.522 1.00 96.81 96 PHE A CA 1
ATOM 707 C C . PHE A 1 96 ? -11.234 -1.758 -1.617 1.00 96.81 96 PHE A C 1
ATOM 709 O O . PHE A 1 96 ? -11.208 -1.928 -0.395 1.00 96.81 96 PHE A O 1
ATOM 716 N N . VAL A 1 97 ? -12.145 -0.974 -2.198 1.00 95.75 97 VAL A N 1
ATOM 717 C CA . VAL A 1 97 ? -13.163 -0.228 -1.443 1.00 95.75 97 VAL A CA 1
ATOM 718 C C . VAL A 1 97 ? -14.120 -1.176 -0.712 1.00 95.75 97 VAL A C 1
ATOM 720 O O . VAL A 1 97 ? -14.379 -0.985 0.478 1.00 95.75 97 VAL A O 1
ATOM 723 N N . ASP A 1 98 ? -14.583 -2.240 -1.366 1.00 96.19 98 ASP A N 1
ATOM 724 C CA . ASP A 1 98 ? -15.441 -3.264 -0.762 1.00 96.19 98 ASP A CA 1
ATOM 725 C C . ASP A 1 98 ? -14.708 -3.997 0.368 1.00 96.19 98 ASP A C 1
ATOM 727 O O . ASP A 1 98 ? -15.269 -4.261 1.439 1.00 96.19 98 ASP A O 1
ATOM 731 N N . TRP A 1 99 ? -13.415 -4.275 0.173 1.00 95.25 99 TRP A N 1
ATOM 732 C CA . TRP A 1 99 ? -12.560 -4.856 1.200 1.00 95.25 99 TRP A CA 1
ATOM 733 C C . TRP A 1 99 ? -12.403 -3.937 2.419 1.00 95.25 99 TRP A C 1
ATOM 735 O O . TRP A 1 99 ? -12.425 -4.447 3.544 1.00 95.25 99 TRP A O 1
ATOM 745 N N . LEU A 1 100 ? -12.281 -2.617 2.230 1.00 93.25 100 LEU A N 1
ATOM 746 C CA . LEU A 1 100 ? -12.224 -1.620 3.309 1.00 93.25 100 LEU A CA 1
ATOM 747 C C . LEU A 1 100 ? -13.565 -1.496 4.044 1.00 93.25 100 LEU A C 1
ATOM 749 O O . LEU A 1 100 ? -13.596 -1.382 5.270 1.00 93.25 100 LEU A O 1
ATOM 753 N N . ALA A 1 101 ? -14.674 -1.543 3.303 1.00 91.75 101 ALA A N 1
ATOM 754 C CA . ALA A 1 101 ? -16.028 -1.387 3.828 1.00 91.75 101 ALA A CA 1
ATOM 755 C C . ALA A 1 101 ? -16.551 -2.627 4.579 1.00 91.75 101 ALA A C 1
ATOM 757 O O . ALA A 1 101 ? -17.544 -2.538 5.313 1.00 91.75 101 ALA A O 1
ATOM 758 N N . LYS A 1 102 ? -15.899 -3.788 4.428 1.00 90.00 102 LYS A N 1
ATOM 759 C CA . LYS A 1 102 ? -16.307 -5.035 5.085 1.00 90.00 102 LYS A CA 1
ATOM 760 C C . LYS A 1 102 ? -16.331 -4.876 6.612 1.00 90.00 102 LYS A C 1
ATOM 762 O O . LYS A 1 102 ? -15.321 -4.590 7.253 1.00 90.00 102 LYS A O 1
ATOM 767 N N . ARG A 1 103 ? -17.502 -5.104 7.219 1.00 75.38 103 ARG A N 1
ATOM 768 C CA . ARG A 1 103 ? -17.684 -5.055 8.681 1.00 75.38 103 ARG A CA 1
ATOM 769 C C . ARG A 1 103 ? -16.843 -6.127 9.377 1.00 75.38 103 ARG A C 1
ATOM 771 O O . ARG A 1 103 ? -16.701 -7.236 8.872 1.00 75.38 103 ARG A O 1
ATOM 778 N N . GLY A 1 104 ? -16.356 -5.816 10.578 1.00 68.00 104 GLY A N 1
ATOM 779 C CA . GLY A 1 104 ? -15.662 -6.799 11.413 1.00 68.00 104 GLY A CA 1
ATOM 780 C C . GLY A 1 104 ? -14.212 -7.060 11.006 1.00 68.00 104 GLY A C 1
ATOM 781 O O . GLY A 1 104 ? -13.661 -8.090 11.397 1.00 68.00 104 GLY A O 1
ATOM 782 N N . ARG A 1 105 ? -13.579 -6.114 10.306 1.00 59.84 105 ARG A N 1
ATOM 783 C CA . ARG A 1 105 ? -12.116 -6.009 10.237 1.00 59.84 105 ARG A CA 1
ATOM 784 C C . ARG A 1 105 ? -11.522 -5.427 11.489 1.00 59.84 105 ARG A C 1
ATOM 786 O O . ARG A 1 105 ? -12.211 -4.603 12.143 1.00 59.84 105 ARG A O 1
#

pLDDT: mean 91.07, std 8.11, range [59.84, 98.06]